Protein AF-A0A928X9L9-F1 (afdb_monomer)

Sequence (94 aa):
MKRKIEFYWDYPALAARNGWQGSLFLNFTINRDGTVSAVRLERSSGYPMLDDAAITAIRLAAPFPPFPADFTVEDLSIKGQFQYHIVAPRGGGG

pLDDT: mean 72.37, std 15.98, range [40.94, 90.31]

Structure (mmCIF, N/CA/C/O backbone):
data_AF-A0A928X9L9-F1
#
_entry.id   AF-A0A928X9L9-F1
#
loop_
_atom_site.group_PDB
_atom_site.id
_atom_site.type_symbol
_atom_site.label_atom_id
_atom_site.label_alt_id
_atom_site.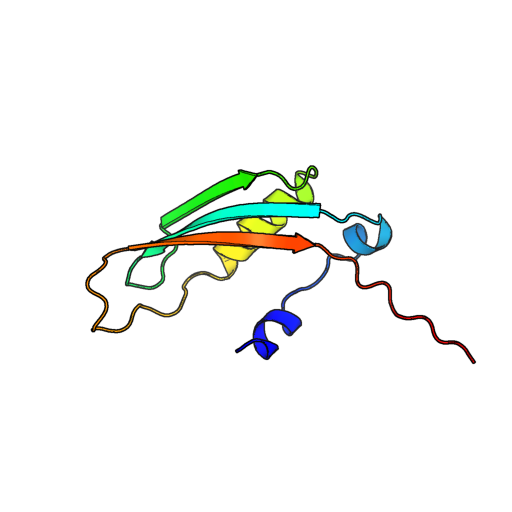label_comp_id
_atom_site.label_asym_id
_atom_site.label_entity_id
_atom_site.label_seq_id
_atom_site.pdbx_PDB_ins_code
_atom_site.Cartn_x
_atom_site.Cartn_y
_atom_site.Cartn_z
_atom_site.occupancy
_atom_site.B_iso_or_equiv
_atom_site.auth_seq_id
_atom_site.auth_comp_id
_atom_site.auth_asym_id
_atom_site.auth_atom_id
_atom_site.pdbx_PDB_model_num
ATOM 1 N N . MET A 1 1 ? -9.317 5.862 -14.678 1.00 47.34 1 MET A N 1
ATOM 2 C CA . MET A 1 1 ? -8.699 4.986 -13.652 1.00 47.34 1 MET A CA 1
ATOM 3 C C . MET A 1 1 ? -9.364 5.073 -12.274 1.00 47.34 1 MET A C 1
ATOM 5 O O . MET A 1 1 ? -9.565 4.024 -11.686 1.00 47.34 1 MET A O 1
ATOM 9 N N . LYS A 1 2 ? -9.801 6.250 -11.787 1.00 48.84 2 LYS A N 1
ATOM 10 C CA . LYS A 1 2 ? -10.512 6.412 -10.491 1.00 48.84 2 LYS A CA 1
ATOM 11 C C . LYS A 1 2 ? -11.740 5.503 -10.267 1.00 48.84 2 LYS A C 1
ATOM 13 O O . LYS A 1 2 ? -11.959 5.033 -9.164 1.00 48.84 2 LYS A O 1
ATOM 18 N N . ARG A 1 3 ? -12.488 5.192 -11.328 1.00 48.00 3 ARG A N 1
ATOM 19 C CA . ARG A 1 3 ? -13.828 4.577 -11.256 1.00 48.00 3 ARG A CA 1
ATOM 20 C C . ARG A 1 3 ? -13.879 3.083 -10.895 1.00 48.00 3 ARG A C 1
ATOM 22 O O . ARG A 1 3 ? -14.953 2.557 -10.645 1.00 48.00 3 ARG A O 1
ATOM 29 N N . LYS A 1 4 ? -12.742 2.377 -10.914 1.00 42.78 4 LYS A N 1
ATOM 30 C CA . LYS A 1 4 ? -12.680 0.923 -10.640 1.00 42.78 4 LYS A CA 1
ATOM 31 C C . LYS A 1 4 ? -12.370 0.614 -9.169 1.00 42.78 4 LYS A C 1
ATOM 33 O O . LYS A 1 4 ? -12.711 -0.454 -8.683 1.00 42.78 4 LYS A O 1
ATOM 38 N N . ILE A 1 5 ? -11.753 1.575 -8.480 1.00 51.03 5 ILE A N 1
ATOM 39 C CA . ILE A 1 5 ? -11.34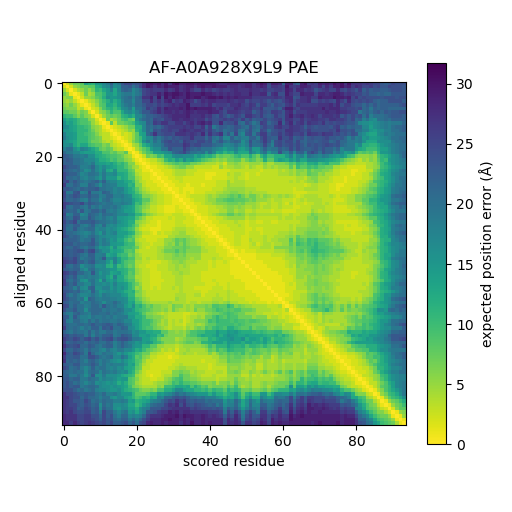2 1.486 -7.073 1.00 51.03 5 ILE A CA 1
ATOM 40 C C . ILE A 1 5 ? -12.551 1.710 -6.152 1.00 51.03 5 ILE A C 1
ATOM 42 O O . ILE A 1 5 ? -12.675 1.061 -5.122 1.00 51.03 5 ILE A O 1
ATOM 46 N N . GLU A 1 6 ? -13.491 2.559 -6.574 1.00 51.34 6 GLU A N 1
ATOM 47 C CA . GLU A 1 6 ? -14.717 2.889 -5.831 1.00 51.34 6 GLU A CA 1
ATOM 48 C C . GLU A 1 6 ? -15.692 1.706 -5.693 1.00 51.34 6 GLU A C 1
ATOM 50 O O . GLU A 1 6 ? -16.511 1.704 -4.784 1.00 51.34 6 GLU A O 1
ATOM 55 N N . PHE A 1 7 ? -15.608 0.691 -6.562 1.00 49.34 7 PHE A N 1
ATOM 56 C CA . PHE A 1 7 ? -16.556 -0.432 -6.576 1.00 49.34 7 PHE A CA 1
ATOM 57 C C . PHE A 1 7 ? -16.179 -1.570 -5.612 1.00 49.34 7 PHE A C 1
ATOM 59 O O . PHE A 1 7 ? -17.048 -2.306 -5.168 1.00 49.34 7 PHE A O 1
ATOM 66 N N . TYR A 1 8 ? -14.890 -1.710 -5.287 1.00 46.03 8 TYR A N 1
ATOM 67 C CA . TYR A 1 8 ? -14.373 -2.752 -4.387 1.00 46.03 8 TYR A CA 1
ATOM 68 C C . TYR A 1 8 ? -14.003 -2.223 -2.998 1.00 46.03 8 TYR A C 1
ATOM 70 O O . TYR A 1 8 ? -13.558 -2.987 -2.144 1.00 46.03 8 TYR A O 1
ATOM 78 N N . TRP A 1 9 ? -14.197 -0.923 -2.758 1.00 47.38 9 TRP A N 1
ATOM 79 C CA . TRP A 1 9 ? -14.071 -0.316 -1.437 1.00 47.38 9 TRP A CA 1
ATOM 80 C 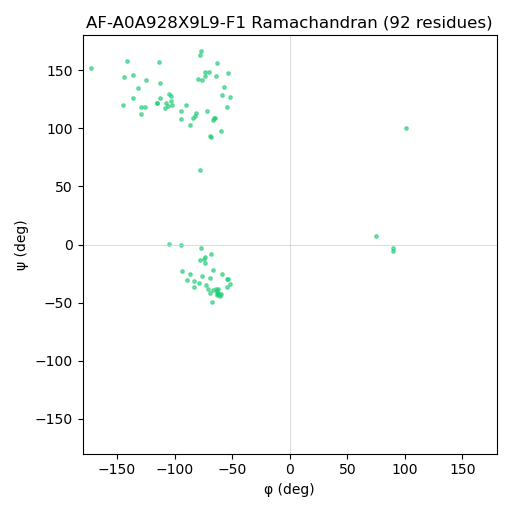C . TRP A 1 9 ? -15.323 -0.632 -0.612 1.00 47.38 9 TRP A C 1
ATOM 82 O O . TRP A 1 9 ? -16.112 0.247 -0.269 1.00 47.38 9 TRP A O 1
ATOM 92 N N . ASP A 1 10 ? -15.524 -1.919 -0.341 1.00 51.84 10 ASP A N 1
ATOM 93 C CA . ASP A 1 10 ? -16.581 -2.422 0.524 1.00 51.84 10 ASP A CA 1
ATOM 94 C C . ASP A 1 10 ? -16.254 -1.975 1.953 1.00 51.84 10 ASP A C 1
ATOM 96 O O . ASP A 1 10 ? -15.422 -2.556 2.651 1.00 51.84 10 ASP A O 1
ATOM 100 N N . TYR A 1 11 ? -16.806 -0.821 2.330 1.00 45.50 11 TYR A N 1
ATOM 101 C CA . TYR A 1 11 ? -16.649 -0.240 3.652 1.00 45.50 11 TYR A CA 1
ATOM 102 C C . TYR A 1 11 ? -17.352 -1.174 4.645 1.00 45.50 11 TYR A C 1
ATOM 104 O O . TYR A 1 11 ? -18.585 -1.232 4.634 1.00 45.50 11 TYR A O 1
ATOM 112 N N . PRO A 1 12 ? -16.628 -1.915 5.509 1.00 49.88 12 PRO A N 1
ATOM 113 C CA . PRO A 1 12 ? -17.247 -2.950 6.324 1.00 49.88 12 PRO A CA 1
ATOM 114 C C . PRO A 1 12 ? -18.345 -2.336 7.190 1.00 49.88 12 PRO A C 1
ATOM 116 O O . PRO A 1 12 ? -18.104 -1.360 7.906 1.00 49.88 12 PRO A O 1
ATOM 119 N N . ALA A 1 13 ? -19.549 -2.910 7.153 1.00 53.50 13 ALA A N 1
ATOM 120 C CA . ALA A 1 13 ? -20.718 -2.356 7.838 1.00 53.50 13 ALA A CA 1
ATOM 121 C C . ALA A 1 13 ? -20.472 -2.095 9.339 1.00 53.50 13 ALA A C 1
ATOM 123 O O . ALA A 1 13 ? -21.018 -1.147 9.895 1.00 53.50 13 ALA A O 1
ATOM 124 N N . LEU A 1 14 ? -19.603 -2.874 9.999 1.00 46.56 14 LEU A N 1
ATOM 125 C CA . LEU A 1 14 ? -19.186 -2.628 11.386 1.00 46.56 14 LEU A CA 1
ATOM 126 C C . LEU A 1 14 ? -18.365 -1.338 11.565 1.00 46.56 14 LEU A C 1
ATOM 128 O O . LEU A 1 14 ? -18.574 -0.625 12.543 1.00 46.56 14 LEU A O 1
ATOM 132 N N . ALA A 1 15 ? -17.470 -1.008 10.630 1.00 51.19 15 ALA A N 1
ATOM 133 C CA . ALA A 1 15 ? -16.676 0.221 10.682 1.00 51.19 15 ALA A CA 1
ATOM 134 C C . ALA A 1 15 ? -17.549 1.457 10.413 1.00 51.19 15 ALA A C 1
ATOM 136 O O . ALA A 1 15 ? -17.395 2.475 11.087 1.00 51.19 15 ALA A O 1
ATOM 137 N N . ALA A 1 16 ? -18.516 1.346 9.489 1.00 53.19 16 ALA A N 1
ATOM 138 C CA . ALA A 1 16 ? -19.515 2.390 9.242 1.00 53.19 16 ALA A CA 1
ATOM 139 C C . ALA A 1 16 ? -20.403 2.630 10.472 1.00 53.19 16 ALA A C 1
ATOM 141 O O . ALA A 1 16 ? -20.673 3.776 10.825 1.00 53.19 16 ALA A O 1
ATOM 142 N N . ARG A 1 17 ? -20.824 1.555 11.155 1.00 53.09 17 ARG A N 1
ATOM 143 C CA . ARG A 1 17 ? -21.654 1.635 12.369 1.00 53.09 17 ARG A CA 1
ATOM 144 C C . ARG A 1 17 ? -20.913 2.215 13.575 1.00 53.09 17 ARG A C 1
ATOM 146 O O . ARG A 1 17 ? -21.558 2.828 14.417 1.00 53.09 17 ARG A O 1
ATOM 153 N N . ASN A 1 18 ? -19.592 2.051 13.646 1.00 52.16 18 ASN A N 1
ATOM 154 C CA . ASN A 1 18 ? -18.782 2.487 14.787 1.00 52.16 18 ASN A CA 1
ATOM 155 C C . ASN A 1 18 ? -18.151 3.880 14.640 1.00 52.16 18 ASN A C 1
ATOM 157 O O . ASN A 1 18 ? -17.459 4.322 15.555 1.00 52.16 18 ASN A O 1
ATOM 161 N N . GLY A 1 19 ? -18.346 4.591 13.524 1.00 55.12 19 GLY A N 1
ATOM 162 C CA . GLY A 1 19 ? -17.781 5.940 13.399 1.00 55.12 19 GLY A CA 1
ATOM 163 C C . GLY A 1 19 ? -16.263 5.963 13.153 1.00 55.12 19 GLY A C 1
ATOM 164 O O . GLY A 1 19 ? -15.657 7.031 13.183 1.00 55.12 19 GLY A O 1
ATOM 165 N N . TRP A 1 20 ? -15.631 4.806 12.929 1.00 54.28 20 TRP A N 1
ATOM 166 C CA . TRP A 1 20 ? -14.178 4.706 12.839 1.00 54.28 20 TRP A CA 1
ATOM 167 C C . TRP A 1 20 ? -13.660 5.330 11.548 1.00 54.28 20 TRP A C 1
ATOM 169 O O . TRP A 1 20 ? -13.942 4.869 10.440 1.00 54.28 20 TRP A O 1
ATOM 179 N N . GLN A 1 21 ? -12.894 6.398 11.732 1.00 58.25 21 GLN A N 1
ATOM 180 C CA . GLN A 1 21 ? -12.181 7.130 10.702 1.00 58.25 21 GLN A CA 1
ATOM 181 C C . GLN A 1 21 ? -10.714 7.182 11.103 1.00 58.25 21 GLN A C 1
ATOM 183 O O . GLN A 1 21 ? -10.380 7.323 12.281 1.00 58.25 21 GLN A O 1
ATOM 188 N N . GLY A 1 22 ? -9.834 7.061 10.122 1.00 66.06 22 GLY A N 1
ATOM 189 C CA . GLY A 1 22 ? -8.406 7.031 10.378 1.00 66.06 22 GLY A CA 1
ATOM 190 C C . GLY A 1 22 ? -7.616 7.075 9.087 1.00 66.06 22 GLY A C 1
ATOM 191 O O . GLY A 1 22 ? -8.081 6.648 8.029 1.00 66.06 22 GLY A O 1
ATOM 192 N N . SER A 1 23 ? -6.407 7.612 9.176 1.00 77.56 23 SER A N 1
ATOM 193 C CA . SER A 1 23 ? -5.448 7.596 8.079 1.00 77.56 23 SER A CA 1
ATOM 194 C C . SER A 1 23 ? -4.274 6.715 8.457 1.00 77.56 23 SER A C 1
ATOM 196 O O . SER A 1 23 ? -3.637 6.980 9.477 1.00 77.56 23 SER A O 1
ATOM 198 N N . LEU A 1 24 ? -3.955 5.738 7.620 1.00 84.06 24 LEU A N 1
ATOM 199 C CA . LEU A 1 24 ? -2.737 4.951 7.746 1.00 84.06 24 LEU A CA 1
ATOM 200 C C . LEU A 1 24 ? -1.795 5.216 6.572 1.00 84.06 24 LEU A C 1
ATOM 202 O O . LEU A 1 24 ? -2.213 5.631 5.487 1.00 84.06 24 LEU A O 1
ATOM 206 N N . PHE A 1 25 ? -0.515 4.952 6.801 1.00 86.81 25 PHE A N 1
ATOM 207 C CA . PHE A 1 25 ? 0.511 4.977 5.769 1.00 86.81 25 PHE A CA 1
ATOM 208 C C . PHE A 1 25 ? 1.063 3.570 5.601 1.00 86.81 25 PHE A C 1
ATOM 210 O O . PHE A 1 25 ? 1.580 2.982 6.554 1.00 86.81 25 PHE A O 1
ATOM 217 N N . LEU A 1 26 ? 0.961 3.051 4.381 1.00 88.88 26 LEU A N 1
ATOM 218 C CA . LEU A 1 26 ? 1.551 1.779 3.986 1.00 88.88 26 LEU A CA 1
ATOM 219 C C . LEU A 1 26 ? 2.664 2.040 2.981 1.00 88.88 26 LEU A C 1
ATOM 221 O O . LEU A 1 26 ? 2.529 2.865 2.077 1.00 88.88 26 LEU A O 1
ATOM 225 N N . ASN A 1 27 ? 3.753 1.305 3.133 1.00 89.62 27 ASN A N 1
ATOM 226 C CA . ASN A 1 27 ? 4.816 1.218 2.153 1.00 89.62 27 ASN A CA 1
ATOM 227 C C . ASN A 1 27 ? 4.858 -0.215 1.633 1.00 89.62 27 ASN A C 1
ATOM 229 O O . ASN A 1 27 ? 4.999 -1.152 2.418 1.00 89.62 27 ASN A O 1
ATOM 233 N N . PHE A 1 28 ? 4.701 -0.394 0.331 1.00 89.69 28 PHE A N 1
ATOM 234 C CA . PHE A 1 28 ? 4.725 -1.712 -0.284 1.00 89.69 28 PHE A CA 1
ATOM 235 C C . PHE A 1 28 ? 5.550 -1.699 -1.559 1.00 89.69 28 PHE A C 1
ATOM 237 O O . PHE A 1 28 ? 5.589 -0.706 -2.283 1.00 89.69 28 PHE A O 1
ATOM 244 N N . THR A 1 29 ? 6.217 -2.814 -1.815 1.00 88.75 29 THR A N 1
ATOM 245 C CA . THR A 1 29 ? 7.130 -2.974 -2.939 1.00 88.75 29 THR A CA 1
ATOM 246 C C . THR A 1 29 ? 6.476 -3.867 -3.976 1.00 88.75 29 THR A C 1
ATOM 248 O O . THR A 1 29 ? 6.093 -4.998 -3.668 1.00 88.75 29 THR A O 1
ATOM 251 N N . ILE A 1 30 ? 6.323 -3.340 -5.189 1.00 89.31 30 ILE A N 1
ATOM 252 C CA . ILE A 1 30 ? 5.837 -4.083 -6.351 1.00 89.31 30 ILE A CA 1
ATOM 253 C C . ILE A 1 30 ? 7.036 -4.409 -7.235 1.00 89.31 30 ILE A C 1
ATOM 255 O O . ILE A 1 30 ? 7.782 -3.511 -7.610 1.00 89.31 30 ILE A O 1
ATOM 259 N N . ASN A 1 31 ? 7.204 -5.671 -7.594 1.00 89.25 31 ASN A N 1
ATOM 260 C CA . ASN A 1 31 ? 8.210 -6.116 -8.548 1.00 89.25 31 ASN A CA 1
ATOM 261 C C . ASN A 1 31 ? 7.764 -5.819 -9.992 1.00 89.25 31 ASN A C 1
ATOM 263 O O . ASN A 1 31 ? 6.578 -5.638 -10.271 1.00 89.25 31 ASN A O 1
ATOM 267 N N . ARG A 1 32 ? 8.697 -5.838 -10.948 1.00 86.00 32 ARG A N 1
ATOM 268 C CA . ARG A 1 32 ? 8.412 -5.604 -12.377 1.00 86.00 32 ARG A CA 1
ATOM 269 C C . ARG A 1 32 ? 7.331 -6.533 -12.951 1.00 86.00 32 ARG A C 1
ATOM 271 O O . ARG A 1 32 ? 6.616 -6.125 -13.863 1.00 86.00 32 ARG A O 1
ATOM 278 N N . ASP A 1 33 ? 7.197 -7.749 -12.425 1.00 84.25 33 ASP A N 1
ATOM 279 C CA . ASP A 1 33 ? 6.177 -8.731 -12.825 1.00 84.25 33 ASP A CA 1
ATOM 280 C C . ASP A 1 33 ? 4.773 -8.443 -12.252 1.00 84.25 33 ASP A C 1
ATOM 282 O O . ASP A 1 33 ? 3.818 -9.149 -12.574 1.00 84.25 33 ASP A O 1
ATOM 286 N N . GLY A 1 34 ? 4.640 -7.405 -11.420 1.00 83.44 34 GLY A N 1
ATOM 287 C CA . GLY A 1 34 ? 3.397 -7.030 -10.756 1.00 83.44 34 GLY A CA 1
ATOM 288 C C . GLY A 1 34 ? 3.175 -7.696 -9.397 1.00 83.44 34 GLY A C 1
ATOM 289 O O . GLY A 1 34 ? 2.190 -7.391 -8.719 1.00 83.44 34 GLY A O 1
ATOM 290 N N . THR A 1 35 ? 4.060 -8.590 -8.957 1.00 88.50 35 THR A N 1
ATOM 291 C CA . THR A 1 35 ? 3.949 -9.224 -7.637 1.00 88.50 35 THR A CA 1
ATOM 292 C C . THR A 1 35 ? 4.315 -8.250 -6.524 1.00 88.50 35 THR A C 1
ATOM 294 O O . THR A 1 35 ? 5.143 -7.359 -6.695 1.00 88.50 35 THR A O 1
ATOM 297 N N . VAL A 1 36 ? 3.690 -8.407 -5.356 1.00 89.75 36 VAL A N 1
ATOM 298 C CA . VAL A 1 36 ? 4.035 -7.621 -4.166 1.00 89.75 36 VAL A CA 1
ATOM 299 C C . VAL A 1 36 ? 5.033 -8.416 -3.338 1.00 89.75 36 VAL A C 1
ATOM 301 O O . VAL A 1 36 ? 4.692 -9.475 -2.813 1.00 89.75 36 VAL A O 1
ATOM 304 N N . SER A 1 37 ? 6.255 -7.907 -3.205 1.00 88.88 37 SER A N 1
ATOM 305 C CA . SER A 1 37 ? 7.328 -8.560 -2.444 1.00 88.88 37 SER A CA 1
ATOM 306 C C . SER A 1 37 ? 7.340 -8.156 -0.971 1.00 88.88 37 SER A C 1
ATOM 308 O O . SER A 1 37 ? 7.695 -8.963 -0.112 1.00 88.88 37 SER A O 1
ATOM 310 N N . ALA A 1 38 ? 6.913 -6.932 -0.653 1.00 87.62 38 ALA A N 1
ATOM 311 C CA . ALA A 1 38 ? 6.890 -6.426 0.715 1.00 87.62 38 ALA A CA 1
ATOM 312 C C . ALA A 1 38 ? 5.680 -5.524 0.969 1.00 87.62 38 ALA A C 1
ATOM 314 O O . ALA A 1 38 ? 5.290 -4.743 0.107 1.00 87.62 38 ALA A O 1
ATOM 315 N N . VAL A 1 39 ? 5.120 -5.598 2.179 1.00 89.88 39 VAL A N 1
ATOM 316 C CA . VAL A 1 39 ? 4.109 -4.660 2.689 1.00 89.88 39 VAL A CA 1
ATOM 317 C C . VAL A 1 39 ? 4.478 -4.305 4.123 1.00 89.88 39 VAL A C 1
ATOM 319 O O . VAL A 1 39 ? 4.654 -5.194 4.957 1.00 89.88 39 VAL A O 1
ATOM 322 N N . ARG A 1 40 ? 4.593 -3.011 4.412 1.00 89.94 40 ARG A N 1
ATOM 323 C CA . ARG A 1 40 ? 4.964 -2.466 5.717 1.00 89.94 40 ARG A CA 1
ATOM 324 C C . ARG A 1 40 ? 3.997 -1.362 6.124 1.00 89.94 40 ARG A C 1
ATOM 326 O O . ARG A 1 40 ? 3.687 -0.469 5.338 1.00 89.94 40 ARG A O 1
ATOM 333 N N . LEU A 1 41 ? 3.558 -1.414 7.377 1.00 89.50 41 LEU A N 1
ATOM 334 C CA . LEU A 1 41 ? 2.818 -0.335 8.017 1.00 89.50 41 LEU A CA 1
ATOM 335 C C . LEU A 1 41 ? 3.801 0.698 8.561 1.00 89.50 41 LEU A C 1
ATOM 337 O O . LEU A 1 41 ? 4.513 0.435 9.524 1.00 89.50 41 LEU A O 1
ATOM 341 N N . GLU A 1 42 ? 3.844 1.862 7.918 1.00 90.31 42 GLU A N 1
ATOM 342 C CA . GLU A 1 42 ? 4.685 2.989 8.334 1.00 90.31 42 GLU A CA 1
ATOM 343 C C . GLU A 1 42 ? 3.997 3.808 9.426 1.00 90.31 42 GLU A C 1
ATOM 345 O O . GLU A 1 42 ? 4.637 4.307 10.349 1.00 90.31 42 GLU A O 1
ATOM 350 N N . ARG A 1 43 ? 2.671 3.949 9.333 1.00 87.12 43 ARG A N 1
ATOM 351 C CA . ARG A 1 43 ? 1.870 4.664 10.324 1.00 87.12 43 ARG A CA 1
ATOM 352 C C . ARG A 1 43 ? 0.525 3.983 10.482 1.00 87.12 43 ARG A C 1
ATOM 354 O O . ARG A 1 43 ? -0.230 3.913 9.517 1.00 87.12 43 ARG A O 1
ATOM 361 N N . SER A 1 44 ? 0.240 3.524 11.695 1.00 83.88 44 SER A N 1
ATOM 362 C CA . SER A 1 44 ? -1.065 2.978 12.068 1.00 83.88 44 SER A CA 1
ATOM 363 C C 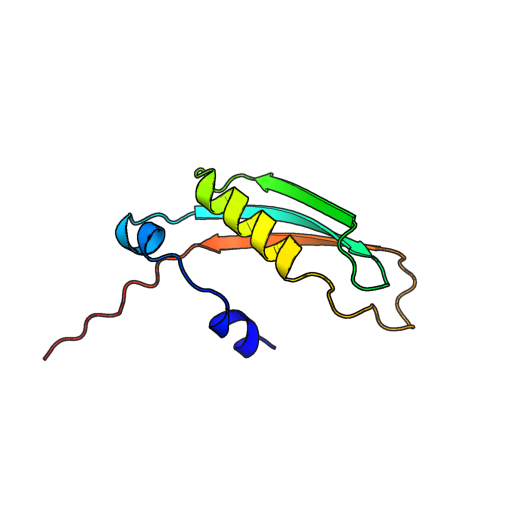. SER A 1 44 ? -2.152 4.049 11.989 1.00 83.88 44 SER A C 1
ATOM 365 O O . SER A 1 44 ? -1.914 5.216 12.315 1.00 83.88 44 SER A O 1
ATOM 367 N N . SER A 1 45 ? -3.355 3.638 11.589 1.00 80.56 45 SER A N 1
ATOM 368 C CA . SER A 1 45 ? -4.573 4.453 11.674 1.00 80.56 45 SER A CA 1
ATOM 369 C C . SER A 1 45 ? -5.043 4.699 13.113 1.00 80.56 45 SER A C 1
ATOM 371 O O . SER A 1 45 ? -5.975 5.474 13.320 1.00 80.56 45 SER A O 1
ATOM 373 N N . GLY A 1 46 ? -4.425 4.041 14.099 1.00 82.12 46 GLY A N 1
ATOM 374 C CA . GLY A 1 46 ? -4.885 3.990 15.486 1.00 82.12 46 GLY A CA 1
ATOM 375 C C . GLY A 1 46 ? -5.840 2.825 15.762 1.00 82.12 46 GLY A C 1
ATOM 376 O O . GLY A 1 46 ? -6.173 2.589 16.920 1.00 82.12 46 GLY A O 1
ATOM 377 N N . TYR A 1 47 ? -6.242 2.072 14.731 1.00 81.88 47 TYR A N 1
ATOM 378 C CA . TYR A 1 47 ? -7.128 0.917 14.852 1.00 81.88 47 TYR A CA 1
ATOM 379 C C . TYR A 1 47 ? -6.528 -0.303 14.140 1.00 81.88 47 TYR A C 1
ATOM 381 O O . TYR A 1 47 ? -6.516 -0.337 12.907 1.00 81.88 47 TYR A O 1
ATOM 389 N N . PRO A 1 48 ? -6.119 -1.350 14.880 1.00 82.38 48 PRO A N 1
ATOM 390 C CA . PRO A 1 48 ? -5.529 -2.555 14.293 1.00 82.38 48 PRO A CA 1
ATOM 391 C C . PRO A 1 48 ? -6.402 -3.200 13.209 1.00 82.38 48 PRO A C 1
ATOM 393 O O . PRO A 1 48 ? -5.894 -3.620 12.180 1.00 82.38 48 PRO A O 1
ATOM 396 N N . MET A 1 49 ? -7.732 -3.185 13.376 1.00 79.94 49 MET A N 1
ATOM 397 C CA . MET A 1 49 ? -8.661 -3.711 12.366 1.00 79.94 49 MET A CA 1
ATOM 398 C C . MET A 1 49 ? -8.593 -2.968 11.024 1.00 79.94 49 MET A C 1
ATOM 400 O O . MET A 1 49 ? -8.712 -3.599 9.978 1.00 79.94 49 MET A O 1
ATOM 404 N N . LEU A 1 50 ? -8.431 -1.639 11.033 1.00 79.44 50 LEU A N 1
ATOM 405 C CA . LEU A 1 50 ? -8.318 -0.850 9.800 1.00 79.44 50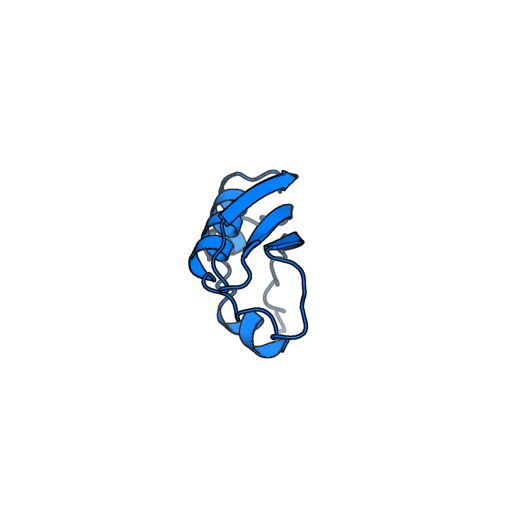 LEU A CA 1
ATOM 406 C C . LEU A 1 50 ? -6.957 -1.069 9.133 1.00 79.44 50 LEU A C 1
ATOM 408 O O . LEU A 1 50 ? -6.867 -1.097 7.902 1.00 79.44 50 LEU A O 1
ATOM 412 N N . ASP A 1 51 ? -5.920 -1.250 9.950 1.00 84.75 51 ASP A N 1
ATOM 413 C CA . ASP A 1 51 ? -4.564 -1.522 9.490 1.00 84.75 51 ASP A CA 1
ATOM 414 C C . ASP A 1 51 ? -4.469 -2.903 8.825 1.00 84.75 51 ASP A C 1
ATOM 416 O O . ASP A 1 51 ? -4.018 -3.004 7.682 1.00 84.75 51 ASP A O 1
ATOM 420 N N . ASP A 1 52 ? -4.977 -3.949 9.483 1.00 86.12 52 ASP A N 1
ATOM 421 C CA . ASP A 1 52 ? -5.009 -5.316 8.946 1.00 86.12 52 ASP A CA 1
ATOM 422 C C . ASP A 1 52 ? -5.867 -5.413 7.682 1.00 86.12 52 ASP A C 1
ATOM 424 O O . ASP A 1 52 ? -5.476 -6.070 6.710 1.00 86.12 52 ASP A O 1
ATOM 428 N N . ALA A 1 53 ? -7.012 -4.723 7.651 1.00 83.31 53 ALA A N 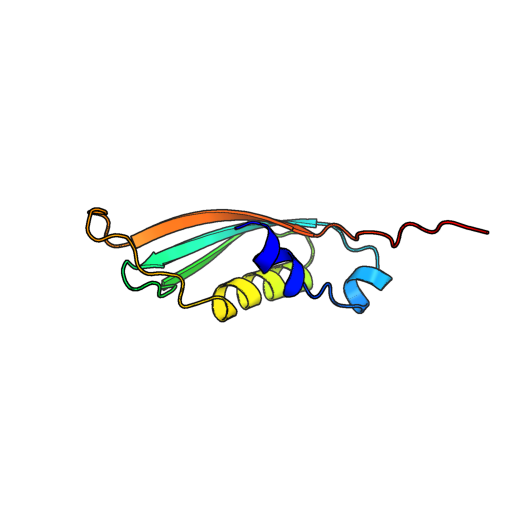1
ATOM 429 C CA . ALA A 1 53 ? -7.860 -4.662 6.465 1.00 83.31 53 ALA A CA 1
ATOM 430 C C . ALA A 1 53 ? -7.123 -4.027 5.277 1.00 83.31 53 ALA A C 1
ATOM 432 O O . ALA A 1 53 ? -7.187 -4.545 4.162 1.00 83.31 53 ALA A O 1
ATOM 433 N N . ALA A 1 54 ? -6.369 -2.949 5.509 1.00 84.19 54 ALA A N 1
ATOM 434 C CA . ALA A 1 54 ? -5.622 -2.278 4.451 1.00 84.19 54 ALA A CA 1
ATOM 435 C C . ALA A 1 54 ? -4.442 -3.125 3.942 1.00 84.19 54 ALA A C 1
ATOM 437 O O . ALA A 1 54 ? -4.234 -3.230 2.733 1.00 84.19 54 ALA A O 1
ATOM 438 N N . ILE A 1 55 ? -3.702 -3.784 4.840 1.00 85.94 55 ILE A N 1
ATOM 439 C CA . ILE A 1 55 ? -2.628 -4.717 4.461 1.00 85.94 55 ILE A CA 1
ATOM 440 C C . ILE A 1 55 ? -3.201 -5.876 3.637 1.00 85.94 55 ILE A C 1
ATOM 442 O O . ILE A 1 55 ? -2.644 -6.238 2.598 1.00 85.94 55 ILE A O 1
ATOM 446 N N . THR A 1 56 ? -4.330 -6.435 4.075 1.00 86.00 56 THR A N 1
ATOM 447 C CA . THR A 1 56 ? -5.026 -7.515 3.367 1.00 86.00 56 THR A CA 1
ATOM 448 C C . THR A 1 56 ? -5.493 -7.058 1.989 1.00 86.00 56 THR A C 1
ATOM 450 O O . THR A 1 56 ? -5.286 -7.774 1.014 1.00 86.00 56 THR A O 1
ATOM 453 N N . ALA A 1 57 ? -6.038 -5.846 1.872 1.00 82.38 57 ALA A N 1
ATOM 454 C CA . ALA A 1 57 ? -6.468 -5.286 0.595 1.00 82.38 57 ALA A CA 1
ATOM 455 C C . ALA A 1 57 ? -5.314 -5.174 -0.414 1.00 82.38 57 ALA A C 1
ATOM 457 O O . ALA A 1 57 ? -5.484 -5.557 -1.568 1.00 82.38 57 ALA A O 1
ATOM 458 N N . ILE A 1 58 ? -4.124 -4.726 0.007 1.00 83.81 58 ILE A N 1
ATOM 459 C CA . ILE A 1 58 ? -2.943 -4.676 -0.876 1.00 83.81 58 ILE A CA 1
ATOM 460 C C . ILE A 1 58 ? -2.535 -6.078 -1.330 1.00 83.81 58 ILE A C 1
ATOM 462 O O . ILE A 1 58 ? -2.239 -6.284 -2.506 1.00 83.81 58 ILE A O 1
ATOM 466 N N . ARG A 1 59 ? -2.538 -7.051 -0.412 1.00 83.62 59 ARG A N 1
ATOM 467 C CA . ARG A 1 59 ? -2.199 -8.444 -0.735 1.00 83.62 59 ARG A CA 1
ATOM 468 C C . ARG A 1 59 ? -3.193 -9.071 -1.711 1.00 83.62 59 ARG A C 1
ATOM 470 O O . ARG A 1 59 ? -2.772 -9.806 -2.593 1.00 83.62 59 ARG A O 1
ATOM 477 N N . LEU A 1 60 ? -4.484 -8.768 -1.571 1.00 81.81 60 LEU A N 1
ATOM 478 C CA . LEU A 1 60 ? -5.540 -9.251 -2.467 1.00 81.81 60 LEU A CA 1
ATOM 479 C C . LEU A 1 60 ? -5.570 -8.518 -3.813 1.00 81.81 60 LEU A C 1
ATOM 481 O O . LEU A 1 60 ? -6.013 -9.086 -4.804 1.00 81.81 60 LEU A O 1
ATOM 485 N N . ALA A 1 61 ? -5.117 -7.264 -3.856 1.00 77.56 61 ALA A N 1
ATOM 486 C CA . ALA A 1 61 ? -4.999 -6.499 -5.094 1.00 77.56 61 ALA A CA 1
ATOM 487 C C . ALA A 1 61 ? -3.828 -6.969 -5.974 1.00 77.56 61 ALA A C 1
ATOM 489 O O . ALA A 1 61 ? -3.783 -6.627 -7.155 1.00 77.56 61 ALA A O 1
ATOM 490 N N . ALA A 1 62 ? -2.894 -7.744 -5.415 1.00 80.50 62 ALA A N 1
ATOM 491 C CA . ALA A 1 62 ? -1.825 -8.371 -6.170 1.00 80.50 62 ALA A CA 1
ATOM 492 C C . ALA A 1 62 ? -2.349 -9.565 -7.005 1.00 80.50 62 ALA A C 1
ATOM 494 O O . ALA A 1 62 ? -3.208 -10.311 -6.532 1.00 80.50 62 ALA A O 1
ATOM 495 N N . PRO A 1 63 ? -1.794 -9.811 -8.206 1.00 80.62 63 PRO A N 1
ATOM 496 C CA . PRO A 1 63 ? -0.722 -9.048 -8.841 1.00 80.62 63 PRO A CA 1
ATOM 497 C C . PRO A 1 63 ? -1.225 -7.761 -9.514 1.00 80.62 63 PRO A C 1
ATOM 499 O O . PRO A 1 63 ? -2.289 -7.715 -10.131 1.00 80.62 63 PRO A O 1
ATOM 502 N N . PHE A 1 64 ? -0.420 -6.708 -9.412 1.00 81.06 64 PHE A N 1
ATOM 503 C CA . PHE A 1 64 ? -0.616 -5.446 -10.116 1.00 81.06 64 PHE A CA 1
ATOM 504 C C . PHE A 1 64 ? -0.183 -5.562 -11.588 1.00 81.06 64 PHE A C 1
ATOM 506 O O . PHE A 1 64 ? 0.480 -6.528 -11.963 1.00 81.06 64 PHE A O 1
ATOM 513 N N . PRO A 1 65 ? -0.541 -4.600 -12.457 1.00 74.12 65 PRO A N 1
ATOM 514 C CA . PRO A 1 65 ? -0.030 -4.582 -13.821 1.00 74.12 65 PRO A CA 1
ATOM 515 C C . PRO A 1 65 ? 1.508 -4.547 -13.827 1.00 74.12 65 PRO A C 1
ATOM 517 O O . PRO A 1 65 ? 2.086 -3.758 -13.072 1.00 74.12 65 PRO A O 1
ATOM 520 N N . PRO A 1 66 ? 2.165 -5.361 -14.673 1.00 81.56 66 PRO A N 1
ATOM 521 C CA . PRO A 1 66 ? 3.614 -5.341 -14.797 1.00 81.56 66 PRO A CA 1
ATOM 522 C C . PRO A 1 66 ? 4.084 -3.986 -15.326 1.00 81.56 66 PRO A C 1
ATOM 524 O O . PRO A 1 66 ? 3.332 -3.257 -15.987 1.00 81.56 66 PRO A O 1
ATOM 527 N N . PHE A 1 67 ? 5.334 -3.638 -15.038 1.00 80.56 67 PHE A N 1
ATOM 528 C CA . PHE A 1 67 ? 5.858 -2.346 -15.467 1.00 80.56 67 PHE A CA 1
ATOM 529 C C . PHE A 1 67 ? 6.052 -2.320 -16.989 1.00 80.56 67 PHE A C 1
ATOM 531 O O . PHE A 1 67 ? 6.358 -3.354 -17.590 1.00 80.56 67 PHE A O 1
ATOM 538 N N . PRO A 1 68 ? 5.893 -1.147 -17.630 1.00 77.19 68 PRO A N 1
ATOM 539 C CA . PRO A 1 68 ? 6.236 -0.981 -19.038 1.00 77.19 68 PRO A CA 1
ATOM 540 C C . PRO A 1 68 ? 7.682 -1.417 -19.303 1.00 77.19 68 PRO A C 1
ATOM 542 O O . PRO A 1 68 ? 8.547 -1.230 -18.450 1.00 77.19 68 PRO A O 1
ATOM 545 N N . ALA A 1 69 ? 7.966 -1.948 -20.493 1.00 76.75 69 ALA A N 1
ATOM 546 C CA . ALA A 1 69 ? 9.311 -2.414 -20.846 1.00 76.75 69 ALA A CA 1
ATOM 547 C C . ALA A 1 69 ? 10.384 -1.307 -20.754 1.00 76.75 69 ALA A C 1
ATOM 549 O O . ALA A 1 69 ? 11.550 -1.601 -20.508 1.00 76.75 69 ALA A O 1
ATOM 550 N N . ASP A 1 70 ? 9.981 -0.041 -20.889 1.00 82.50 70 ASP A N 1
ATOM 551 C CA . ASP A 1 70 ? 10.852 1.133 -20.766 1.00 82.50 70 ASP A CA 1
ATOM 552 C C . ASP A 1 70 ? 11.266 1.456 -19.315 1.00 82.50 70 ASP A C 1
ATOM 554 O O . ASP A 1 70 ? 12.140 2.294 -19.086 1.00 82.50 70 ASP A O 1
ATOM 558 N N . PHE A 1 71 ? 10.658 0.814 -18.310 1.00 77.75 71 PHE A N 1
ATOM 559 C CA . PHE A 1 71 ? 11.031 0.994 -16.907 1.00 77.75 71 PHE A CA 1
ATOM 560 C C . PHE A 1 71 ? 12.254 0.141 -16.566 1.00 77.75 71 PHE A C 1
ATOM 562 O O . PHE A 1 71 ? 12.172 -1.084 -16.497 1.00 77.75 71 PHE A O 1
ATOM 569 N N . THR A 1 72 ? 13.388 0.781 -16.279 1.00 80.62 72 THR A N 1
ATOM 570 C CA . THR A 1 72 ? 14.659 0.109 -15.948 1.00 80.62 72 THR A CA 1
ATOM 571 C C . THR A 1 72 ? 14.739 -0.420 -14.514 1.00 80.62 72 THR A C 1
ATOM 573 O O . THR A 1 72 ? 15.597 -1.254 -14.235 1.00 80.62 72 THR A O 1
ATOM 576 N N . VAL A 1 73 ? 13.827 -0.012 -13.629 1.00 80.81 73 VAL A N 1
ATOM 577 C CA . VAL A 1 73 ? 13.778 -0.469 -12.229 1.00 80.81 73 VAL A CA 1
ATOM 578 C C . VAL A 1 73 ? 13.195 -1.882 -12.103 1.00 80.81 73 VAL A C 1
ATOM 580 O O . VAL A 1 73 ? 12.270 -2.248 -12.832 1.00 80.81 73 VAL A O 1
ATOM 583 N N . GLU A 1 74 ? 13.754 -2.679 -11.192 1.00 83.25 74 GLU A N 1
ATOM 584 C CA . GLU A 1 74 ? 13.327 -4.064 -10.927 1.00 83.25 74 GLU A CA 1
ATOM 585 C C . GLU A 1 74 ? 12.125 -4.134 -9.981 1.00 83.25 74 GLU A C 1
ATOM 587 O O . GLU A 1 74 ? 11.267 -5.007 -10.122 1.00 83.25 74 GLU A O 1
ATOM 592 N N . ASP A 1 75 ? 12.031 -3.171 -9.069 1.00 84.88 75 ASP A N 1
ATOM 593 C CA . ASP A 1 75 ? 10.931 -2.999 -8.138 1.00 84.88 75 ASP A CA 1
ATOM 594 C C . ASP A 1 75 ? 10.600 -1.514 -7.938 1.00 84.88 75 ASP A C 1
ATOM 596 O O . ASP A 1 75 ? 11.403 -0.616 -8.208 1.00 84.88 75 ASP A O 1
ATOM 600 N N . LEU A 1 76 ? 9.376 -1.248 -7.494 1.00 84.44 76 LEU A N 1
ATOM 601 C CA . LEU A 1 76 ? 8.890 0.075 -7.145 1.00 84.44 76 LEU A CA 1
ATOM 602 C C . LEU A 1 76 ? 8.351 0.044 -5.721 1.00 84.44 76 LEU A C 1
ATOM 604 O O . LEU A 1 76 ? 7.366 -0.635 -5.425 1.00 84.44 76 LEU A O 1
ATOM 608 N N . SER A 1 77 ? 8.967 0.838 -4.851 1.00 84.94 77 SER A N 1
ATOM 609 C CA . SER A 1 77 ? 8.439 1.102 -3.515 1.00 84.94 77 SER A CA 1
ATOM 610 C C . SER A 1 77 ? 7.382 2.201 -3.577 1.00 84.94 77 SER A C 1
ATOM 612 O O . SER A 1 77 ? 7.688 3.370 -3.827 1.00 84.94 77 SER A O 1
ATOM 614 N N . ILE A 1 78 ? 6.128 1.827 -3.344 1.00 83.69 78 ILE A N 1
ATOM 615 C CA . ILE A 1 78 ? 4.979 2.727 -3.341 1.00 83.69 78 ILE A CA 1
ATOM 616 C C . ILE A 1 78 ? 4.590 3.035 -1.899 1.00 83.69 78 ILE A C 1
ATOM 618 O O . ILE A 1 78 ? 4.195 2.159 -1.129 1.00 83.69 78 ILE A O 1
ATOM 622 N N . LYS A 1 79 ? 4.642 4.323 -1.555 1.00 85.69 79 LYS A N 1
ATOM 623 C CA . LYS A 1 79 ? 4.106 4.845 -0.296 1.00 85.69 79 LYS A CA 1
ATOM 624 C C . LYS A 1 79 ? 2.687 5.344 -0.533 1.00 85.69 79 LYS A C 1
ATOM 626 O O . LYS A 1 79 ? 2.485 6.361 -1.192 1.00 85.69 79 LYS A O 1
ATOM 631 N N . GLY A 1 80 ? 1.712 4.611 -0.009 1.00 80.50 80 GLY A N 1
ATOM 632 C CA . GLY A 1 80 ? 0.296 4.947 -0.094 1.00 80.50 80 GLY A CA 1
ATOM 633 C C . GLY A 1 80 ? -0.230 5.481 1.232 1.00 80.50 80 GLY A C 1
ATOM 634 O O . GLY A 1 80 ? -0.065 4.845 2.274 1.00 80.50 80 GLY A O 1
ATOM 635 N N . GLN A 1 81 ? -0.901 6.632 1.192 1.00 79.06 81 GLN A N 1
ATOM 636 C CA . GLN A 1 81 ? -1.751 7.079 2.291 1.00 79.06 81 GLN A CA 1
ATOM 637 C C . GLN A 1 81 ? -3.166 6.546 2.058 1.00 79.06 81 GLN A C 1
ATOM 639 O O . GLN A 1 81 ? -3.800 6.881 1.057 1.00 79.06 81 GLN A O 1
ATOM 644 N N . PHE A 1 82 ? -3.670 5.742 2.990 1.00 77.00 82 PHE A N 1
ATOM 645 C CA . PHE A 1 82 ? -5.030 5.213 2.950 1.00 77.00 82 PHE A CA 1
ATOM 646 C C . PHE A 1 82 ? -5.862 5.955 3.990 1.00 77.00 82 PHE A C 1
ATOM 648 O O . PHE A 1 82 ? -5.543 5.937 5.179 1.00 77.00 82 PHE A O 1
ATOM 655 N N . GLN A 1 83 ? -6.906 6.649 3.541 1.00 71.12 83 GLN A N 1
ATOM 656 C CA . GLN A 1 83 ? -7.841 7.352 4.416 1.00 71.12 83 GLN A CA 1
ATOM 657 C C . GLN A 1 83 ? -9.177 6.611 4.431 1.00 71.12 83 GLN A C 1
ATOM 659 O O . GLN A 1 83 ? -9.843 6.509 3.402 1.00 71.12 83 GLN A O 1
ATOM 664 N N . TYR A 1 84 ? -9.576 6.122 5.601 1.00 67.62 84 TYR A N 1
ATOM 665 C CA . TYR A 1 84 ? -10.923 5.617 5.833 1.00 67.62 84 TYR A CA 1
ATOM 666 C C . TYR A 1 84 ? -11.820 6.790 6.229 1.00 67.62 84 TYR A C 1
ATOM 668 O O . TYR A 1 84 ? -11.762 7.275 7.360 1.00 67.62 84 TYR A O 1
ATOM 676 N N . HIS A 1 85 ? -12.637 7.260 5.288 1.00 59.00 85 HIS A N 1
ATOM 677 C CA . HIS A 1 85 ? -13.729 8.183 5.575 1.00 59.00 85 HIS A CA 1
ATOM 678 C C . HIS A 1 85 ? -15.042 7.409 5.571 1.00 59.00 85 HIS A C 1
ATOM 680 O O . HIS A 1 85 ? -15.404 6.813 4.557 1.00 59.00 85 HIS A O 1
ATOM 686 N N . ILE A 1 86 ? -15.790 7.473 6.674 1.00 55.94 86 ILE A N 1
ATOM 687 C CA . ILE A 1 86 ? -17.205 7.105 6.645 1.00 55.94 86 ILE A CA 1
ATOM 688 C C . ILE A 1 86 ? -17.883 8.143 5.773 1.00 55.94 86 ILE A C 1
ATOM 690 O O . ILE A 1 86 ? -18.063 9.291 6.182 1.00 55.94 86 ILE A O 1
ATOM 694 N N . VAL A 1 87 ? -18.260 7.742 4.566 1.00 52.50 87 VAL A N 1
ATOM 695 C CA . VAL A 1 87 ? -19.251 8.487 3.806 1.00 52.50 87 VAL A CA 1
ATOM 696 C C . VAL A 1 87 ? -20.554 8.266 4.560 1.00 52.50 87 VAL A C 1
ATOM 698 O O . VAL A 1 87 ? -21.208 7.240 4.391 1.00 52.50 87 VAL A O 1
ATOM 701 N N . ALA A 1 88 ? -20.894 9.179 5.476 1.00 49.22 88 ALA A N 1
ATOM 702 C CA . ALA A 1 88 ? -22.233 9.191 6.040 1.00 49.22 88 ALA A CA 1
ATOM 703 C C . ALA A 1 88 ? -23.193 9.191 4.842 1.00 49.22 88 ALA A C 1
ATOM 705 O O . ALA A 1 88 ? -22.999 10.020 3.941 1.00 49.22 88 ALA A O 1
ATOM 706 N N . PRO A 1 89 ? -24.173 8.270 4.762 1.00 47.94 89 PRO A N 1
ATOM 707 C CA . PRO A 1 89 ? -25.189 8.392 3.736 1.00 47.94 89 PRO A CA 1
ATOM 708 C C . PRO A 1 89 ? -25.769 9.792 3.909 1.00 47.94 89 PRO A C 1
ATOM 710 O O . PRO A 1 89 ? -26.225 10.142 4.999 1.00 47.94 89 PRO A O 1
ATOM 713 N N . ARG A 1 90 ? -25.645 10.639 2.878 1.00 53.00 90 ARG A N 1
ATOM 714 C CA . ARG A 1 90 ? -26.285 11.952 2.882 1.00 53.00 90 ARG A CA 1
ATOM 715 C C . ARG A 1 90 ? -27.778 11.690 3.016 1.00 53.00 90 ARG A C 1
ATOM 717 O O . ARG A 1 90 ? -28.442 11.369 2.038 1.00 53.00 90 ARG A O 1
ATOM 724 N N . GLY A 1 91 ? -28.279 11.790 4.240 1.00 58.44 91 GLY A N 1
ATOM 725 C CA . GLY A 1 91 ? -29.695 11.898 4.504 1.00 58.44 91 GLY A CA 1
ATOM 726 C C . GLY A 1 91 ? -30.185 13.210 3.907 1.00 58.44 91 GLY A C 1
ATOM 727 O O . GLY A 1 91 ? -29.859 14.282 4.406 1.00 58.44 91 GLY A O 1
ATOM 728 N N . GLY A 1 92 ? -30.947 13.110 2.827 1.00 45.19 92 GLY A N 1
ATOM 729 C CA . GLY A 1 92 ? -32.058 14.005 2.521 1.00 45.19 92 GLY A CA 1
ATOM 730 C C . GLY A 1 92 ? -33.235 13.077 2.217 1.00 45.19 92 GLY A C 1
ATOM 731 O O . GLY A 1 92 ? -33.090 12.204 1.372 1.00 45.19 92 GLY A O 1
ATOM 732 N N . GLY A 1 93 ? -34.352 13.082 2.9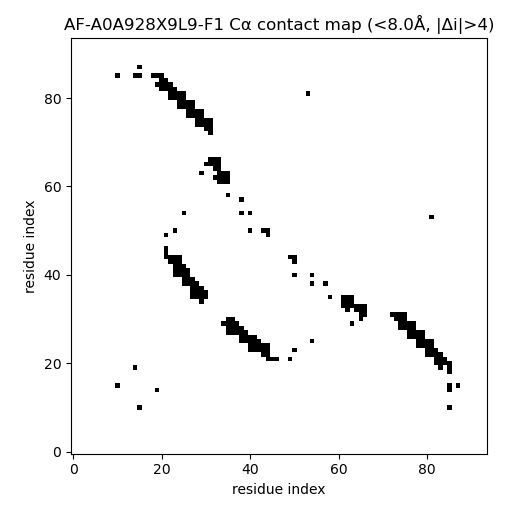39 1.00 52.56 93 GLY A N 1
ATOM 733 C CA . GLY A 1 93 ? -34.996 14.204 3.613 1.00 52.56 93 GLY A CA 1
ATOM 734 C C . GLY A 1 93 ? -36.157 14.643 2.728 1.00 52.56 93 GLY A C 1
ATOM 735 O O . GLY A 1 93 ? -35.915 15.311 1.726 1.00 52.56 93 GLY A O 1
ATOM 736 N N . GLY A 1 94 ? -37.374 14.223 3.088 1.00 40.94 94 GLY A N 1
ATOM 737 C CA . GLY A 1 94 ? -38.622 14.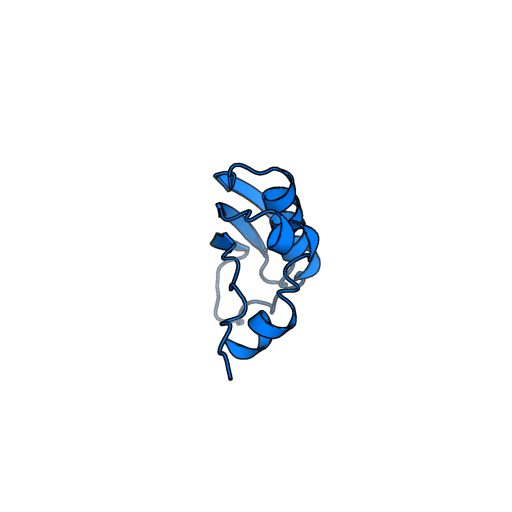498 2.372 1.00 40.94 94 GLY A CA 1
ATOM 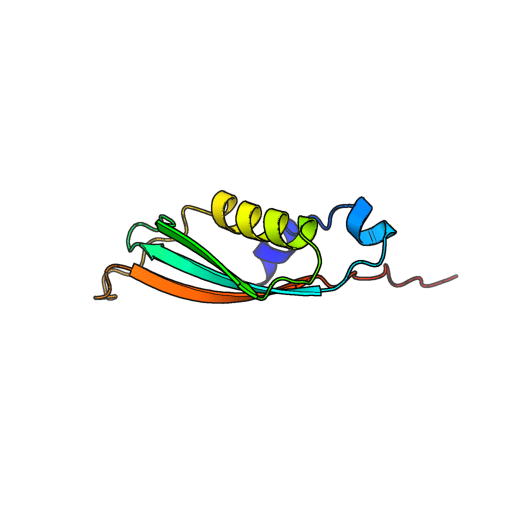738 C C . GLY A 1 94 ? -39.541 13.293 2.360 1.00 40.94 94 GLY A C 1
ATOM 739 O O . GLY A 1 94 ? -39.464 12.541 1.368 1.00 40.94 94 GLY A O 1
#

Solvent-accessible surface area (backbone atoms only — not comparable to full-atom values): 5790 Å² total; per-residue (Å²): 123,75,78,67,59,68,75,72,62,74,72,53,69,68,46,62,73,66,71,60,60,34,55,28,31,37,38,32,29,32,36,40,78,10,43,68,81,45,80,44,80,77,34,74,36,85,40,71,70,62,42,52,51,51,55,49,48,56,62,67,57,44,65,41,82,51,60,62,88,87,55,87,62,67,58,47,81,46,76,44,78,48,72,48,70,69,76,68,78,81,85,74,89,134

Mean predicted aligned error: 12.34 Å

Radius of gyration: 15.88 Å; Cα contacts (8 Å, |Δi|>4): 125; chains: 1; bounding box: 53×24×36 Å

Nearest PDB structures (foldseek):
  5lw8-assembly1_A  TM=8.000E-01  e=3.362E-04  Helicobacter pylori 26695
  6sly-assembly1_A  TM=7.825E-01  e=9.843E-04  Helicobacter pylori
  6fip-assembly1_A  TM=7.621E-01  e=7.437E-03  Pseudomonas aeruginosa
  7zc8-assembly1_B  TM=6.952E-01  e=6.981E-03  Pectobacterium carotovorum
  2k9k-assembly1_A  TM=7.851E-01  e=1.057E-01  Vibrio anguillarum

Secondary structure (DSSP, 8-state):
-GGGTTTT----HHHHHTT--EEEEEEEEEETTS-EEEEEEEE--S-HHHHHHHHHHHHHHPSPPPPPTT---SEEEEEEEEEE----------

Foldseek 3Di:
DVPVVVVPPPPPVVCLVVQDKFKWKKKWKAFLQQATPDIDTPGDRPDVVVVVVVSVVVNVCPSDDGDDPPDPDGMDIDIDIDIDDNPPPPDDDD